Protein AF-A0ABD0PET5-F1 (afdb_monomer_lite)

Secondary structure (DSSP, 8-state):
-----EEETTEEPPPS--HHHHHHHHHHHPPPP-GGGGT--THHHHHHHHHHHHHHHHHHHHTS-TTTT--SS----HHHHHHHHHHHHHHHPPPPP-HHHHHHT-SS--HHHHHHHHHHHHHHHHHHHHHHHHHHHHHHT-

Structure (mmCIF, N/CA/C/O backbone):
data_AF-A0ABD0PET5-F1
#
_entry.id   AF-A0ABD0PET5-F1
#
loop_
_atom_site.group_PDB
_atom_site.id
_atom_site.type_symbol
_atom_site.label_atom_id
_atom_site.label_alt_id
_atom_site.label_comp_id
_atom_site.label_asym_id
_atom_site.label_entity_id
_atom_site.label_seq_id
_atom_site.pdbx_PDB_ins_code
_atom_site.Cartn_x
_atom_site.Cartn_y
_atom_site.Cartn_z
_atom_site.occupancy
_atom_site.B_iso_or_equiv
_atom_site.auth_seq_id
_atom_site.auth_comp_id
_atom_site.auth_asym_id
_atom_site.auth_atom_id
_atom_site.pdbx_PDB_model_num
ATOM 1 N N . PHE A 1 1 ? 18.681 -33.711 -35.974 1.00 40.69 1 PHE A N 1
ATOM 2 C CA . PHE A 1 1 ? 18.358 -33.011 -34.721 1.00 40.69 1 PHE A CA 1
ATOM 3 C C . PHE A 1 1 ? 18.912 -31.612 -34.865 1.00 40.69 1 PHE A C 1
ATOM 5 O O . PHE A 1 1 ? 20.003 -31.354 -34.394 1.00 40.69 1 PHE A O 1
ATOM 12 N N . ASP A 1 2 ? 18.229 -30.776 -35.638 1.00 48.59 2 ASP A N 1
ATOM 13 C CA . ASP A 1 2 ? 18.694 -29.426 -35.967 1.00 48.59 2 ASP A CA 1
ATOM 14 C C . ASP A 1 2 ? 17.479 -28.509 -35.821 1.00 48.59 2 ASP A C 1
ATOM 16 O O . ASP A 1 2 ? 16.843 -28.095 -36.784 1.00 48.59 2 ASP A O 1
ATOM 20 N N . GLY A 1 3 ? 17.006 -28.412 -34.578 1.00 59.66 3 GLY A N 1
ATOM 21 C CA . GLY A 1 3 ? 15.994 -27.434 -34.216 1.00 59.66 3 GLY A CA 1
ATOM 22 C C . GLY A 1 3 ? 16.734 -26.152 -33.890 1.00 59.66 3 GLY A C 1
ATOM 23 O O . GLY A 1 3 ? 17.649 -26.196 -33.069 1.00 59.66 3 GLY A O 1
ATOM 24 N N . GLU A 1 4 ? 16.365 -25.049 -34.535 1.00 71.88 4 GLU A N 1
ATOM 25 C CA . GLU A 1 4 ? 16.860 -23.722 -34.175 1.00 71.88 4 GLU A CA 1
ATOM 26 C C . GLU A 1 4 ? 16.680 -23.534 -32.662 1.00 71.88 4 GLU A C 1
ATOM 28 O O . GLU A 1 4 ? 15.559 -23.537 -32.148 1.00 71.88 4 GLU A O 1
ATOM 33 N N . LEU A 1 5 ? 17.791 -23.475 -31.924 1.00 82.62 5 LEU A N 1
ATOM 34 C CA . LEU A 1 5 ? 17.757 -23.167 -30.502 1.00 82.62 5 LEU A CA 1
ATOM 35 C C . LEU A 1 5 ? 17.566 -21.661 -30.351 1.00 82.62 5 LEU A C 1
ATOM 37 O O . LEU A 1 5 ? 18.249 -20.872 -31.003 1.00 82.62 5 LEU A O 1
ATOM 41 N N . PHE A 1 6 ? 16.656 -21.273 -29.466 1.00 84.25 6 PHE A N 1
ATOM 42 C CA . PHE A 1 6 ? 16.358 -19.881 -29.155 1.00 84.25 6 PHE A CA 1
ATOM 43 C C . PHE A 1 6 ? 16.737 -19.592 -27.705 1.00 84.25 6 PHE A C 1
ATOM 45 O O . PHE A 1 6 ? 16.415 -20.375 -26.813 1.00 84.25 6 PHE A O 1
ATOM 52 N N . LEU A 1 7 ? 17.420 -18.470 -27.474 1.00 84.25 7 LEU A N 1
ATOM 53 C CA . LEU A 1 7 ? 17.746 -17.987 -26.128 1.00 84.25 7 LEU A CA 1
ATOM 54 C C . LEU A 1 7 ? 16.532 -17.316 -25.473 1.00 84.25 7 LEU A C 1
ATOM 56 O O . LEU A 1 7 ? 16.319 -17.452 -24.272 1.00 84.25 7 LEU A O 1
ATOM 60 N N . CYS A 1 8 ? 15.714 -16.633 -26.272 1.00 79.94 8 CYS A N 1
ATOM 61 C CA . CYS A 1 8 ? 14.398 -16.127 -25.895 1.00 79.94 8 CYS A CA 1
ATOM 62 C C . CYS A 1 8 ? 13.477 -16.132 -27.133 1.00 79.94 8 CYS A C 1
ATOM 64 O O . CYS A 1 8 ? 13.958 -16.363 -28.250 1.00 79.94 8 CYS A O 1
ATOM 66 N N . PRO A 1 9 ? 12.156 -15.928 -26.981 1.00 81.88 9 PRO A N 1
ATOM 67 C CA . PRO A 1 9 ? 11.239 -15.913 -28.117 1.00 81.88 9 PRO A CA 1
ATOM 68 C C . PRO A 1 9 ? 11.698 -14.923 -29.199 1.00 81.88 9 PRO A C 1
ATOM 70 O O . PRO A 1 9 ? 11.792 -13.725 -28.954 1.00 81.88 9 PRO A O 1
ATOM 73 N N . GLY A 1 10 ? 11.999 -15.427 -30.399 1.00 82.44 10 GLY A N 1
ATOM 74 C CA . GLY A 1 10 ? 12.466 -14.605 -31.521 1.00 82.44 10 GLY A CA 1
ATOM 75 C C . GLY A 1 10 ? 13.969 -14.297 -31.546 1.00 82.44 10 GLY A C 1
ATOM 76 O O . GLY A 1 10 ? 14.408 -13.639 -32.484 1.00 82.44 10 GLY A O 1
ATOM 77 N N . PHE A 1 11 ? 14.766 -14.800 -30.595 1.00 87.44 11 PHE A N 1
ATOM 78 C CA . PHE A 1 11 ? 16.222 -14.610 -30.571 1.00 87.44 11 PHE A CA 1
ATOM 79 C C . PHE A 1 11 ? 16.974 -15.950 -30.690 1.00 87.44 11 PHE A C 1
ATOM 81 O O . PHE A 1 11 ? 17.116 -16.673 -29.695 1.00 87.44 11 PHE A O 1
ATOM 88 N N . PRO A 1 12 ? 17.422 -16.330 -31.904 1.00 87.94 12 PRO A N 1
ATOM 89 C CA . PRO A 1 12 ? 18.143 -17.579 -32.117 1.00 87.94 12 PRO A CA 1
ATOM 90 C C . PRO A 1 12 ? 19.545 -17.525 -31.505 1.00 87.94 12 PRO A C 1
ATOM 92 O O . PRO A 1 12 ? 20.172 -16.463 -31.448 1.00 87.94 12 PRO A O 1
ATOM 95 N N . VAL A 1 13 ? 20.043 -18.684 -31.072 1.00 88.75 13 VAL A N 1
ATOM 96 C CA . VAL A 1 13 ? 21.397 -18.835 -30.529 1.00 88.75 13 VAL A CA 1
ATOM 97 C C . VAL A 1 13 ? 22.420 -18.383 -31.582 1.00 88.75 13 VAL A C 1
ATOM 99 O O . VAL A 1 13 ? 22.365 -18.864 -32.718 1.00 88.75 13 VAL A O 1
ATOM 102 N N . PRO A 1 14 ? 23.337 -17.457 -31.240 1.00 88.56 14 PRO A N 1
ATOM 103 C CA . PRO A 1 14 ? 24.378 -17.026 -32.162 1.00 88.56 14 PRO A CA 1
ATOM 104 C C . PRO A 1 14 ? 25.314 -18.185 -32.538 1.00 88.56 14 PRO A C 1
ATOM 106 O O . PRO A 1 14 ? 25.580 -19.051 -31.701 1.00 88.56 14 PRO A O 1
ATOM 109 N N . PRO A 1 15 ? 25.848 -18.200 -33.773 1.00 86.38 15 PRO A N 1
ATOM 110 C CA . PRO A 1 15 ? 26.935 -19.102 -34.136 1.00 86.38 15 PRO A CA 1
ATOM 111 C C . PRO A 1 15 ? 28.219 -18.739 -33.374 1.00 86.38 15 PRO A C 1
ATOM 113 O O . PRO A 1 15 ? 28.314 -17.662 -32.783 1.00 86.38 15 PRO A O 1
ATOM 116 N N . ASP A 1 16 ? 29.223 -19.616 -33.429 1.00 88.12 16 ASP A N 1
ATOM 117 C CA . ASP A 1 16 ? 30.534 -19.351 -32.832 1.00 88.12 16 ASP A CA 1
ATOM 118 C C . ASP A 1 16 ? 31.177 -18.114 -33.484 1.00 88.12 16 ASP A C 1
ATOM 120 O O . ASP A 1 16 ? 31.660 -18.158 -34.619 1.00 88.12 16 ASP A O 1
ATOM 124 N N . LEU A 1 17 ? 31.154 -16.997 -32.759 1.00 91.19 17 LEU A N 1
ATOM 125 C CA . LEU A 1 17 ? 31.679 -15.698 -33.177 1.00 91.19 17 LEU A CA 1
ATOM 126 C C . LEU A 1 17 ? 32.828 -15.264 -32.260 1.00 91.19 17 LEU A C 1
ATOM 128 O O . LEU A 1 17 ? 33.022 -15.791 -31.162 1.00 91.19 17 LEU A O 1
ATOM 132 N N . ASP A 1 18 ? 33.614 -14.289 -32.709 1.00 92.81 18 ASP A N 1
ATOM 133 C CA . ASP A 1 18 ? 34.524 -13.565 -31.830 1.00 92.81 18 ASP A CA 1
ATOM 134 C C . ASP A 1 18 ? 33.747 -12.545 -30.977 1.00 92.81 18 ASP A C 1
ATOM 136 O O . ASP A 1 18 ? 32.556 -12.301 -31.173 1.00 92.81 18 ASP A O 1
ATOM 140 N N . TYR A 1 19 ? 34.413 -11.937 -29.993 1.00 92.44 19 TYR A N 1
ATOM 141 C CA . TYR A 1 19 ? 33.760 -10.996 -29.076 1.00 92.44 19 TYR A CA 1
ATOM 142 C C . TYR A 1 19 ? 33.042 -9.848 -29.808 1.00 92.44 19 TYR A C 1
ATOM 144 O O . TYR A 1 19 ? 31.923 -9.488 -29.452 1.00 92.44 19 TYR A O 1
ATOM 152 N N . ILE A 1 20 ? 33.669 -9.296 -30.851 1.00 94.50 20 ILE A N 1
ATOM 153 C CA . ILE A 1 20 ? 33.102 -8.201 -31.651 1.00 94.50 20 ILE A CA 1
ATOM 154 C C . ILE A 1 20 ? 31.904 -8.700 -32.471 1.00 94.50 20 ILE A C 1
ATOM 156 O O . ILE A 1 20 ? 30.888 -8.005 -32.569 1.00 94.50 20 ILE A O 1
ATOM 160 N N . GLY A 1 21 ? 31.989 -9.919 -33.009 1.00 93.06 21 GLY A N 1
ATOM 161 C CA . GLY A 1 21 ? 30.891 -10.577 -33.703 1.00 93.06 21 GLY A CA 1
ATOM 162 C C . GLY A 1 21 ? 29.670 -10.800 -32.812 1.00 93.06 21 GLY A C 1
ATOM 163 O O . GLY A 1 21 ? 28.556 -10.552 -33.263 1.00 93.06 21 GLY A O 1
ATOM 164 N N . TYR A 1 22 ? 29.847 -11.177 -31.540 1.00 93.06 22 TYR A N 1
ATOM 165 C CA . TYR A 1 22 ? 28.722 -11.299 -30.602 1.00 93.06 22 TYR A CA 1
ATOM 166 C C . TYR A 1 22 ? 28.028 -9.962 -30.319 1.00 93.06 22 TYR A C 1
ATOM 168 O O . TYR A 1 22 ? 26.801 -9.930 -30.298 1.00 93.06 22 TYR A O 1
ATOM 176 N N . HIS A 1 23 ? 28.776 -8.865 -30.142 1.00 93.38 23 HIS A N 1
ATOM 177 C CA . HIS A 1 23 ? 28.179 -7.526 -29.982 1.00 93.38 23 HIS A CA 1
ATOM 178 C C . HIS A 1 23 ? 27.353 -7.135 -31.207 1.00 93.38 23 HIS A C 1
ATOM 180 O O . HIS A 1 23 ? 26.180 -6.803 -31.075 1.00 93.38 23 HIS A O 1
ATOM 186 N N . SER A 1 24 ? 27.932 -7.294 -32.400 1.00 93.38 24 SER A N 1
ATOM 187 C CA . SER A 1 24 ? 27.241 -6.994 -33.662 1.00 93.38 24 SER A CA 1
ATOM 188 C C . SER A 1 24 ? 25.981 -7.853 -33.834 1.00 93.38 24 SER A C 1
ATOM 190 O O . SER A 1 24 ? 24.943 -7.369 -34.272 1.00 93.38 24 SER A O 1
ATOM 192 N N . TYR A 1 25 ? 26.042 -9.127 -33.434 1.00 91.56 25 TYR A N 1
ATOM 193 C CA . TYR A 1 25 ? 24.894 -10.028 -33.482 1.00 91.56 25 TYR A CA 1
ATOM 194 C C . TYR A 1 25 ? 23.766 -9.589 -32.544 1.00 91.56 25 TYR A C 1
ATOM 196 O O . TYR A 1 25 ? 22.605 -9.616 -32.943 1.00 91.56 25 TYR A O 1
ATOM 204 N N . VAL A 1 26 ? 24.085 -9.195 -31.307 1.00 90.56 26 VAL A N 1
ATOM 205 C CA . VAL A 1 26 ? 23.084 -8.694 -30.353 1.00 90.56 26 VAL A CA 1
ATOM 206 C C . VAL A 1 26 ? 22.430 -7.425 -30.897 1.00 90.56 26 VAL A C 1
ATOM 208 O O . VAL A 1 26 ? 21.204 -7.368 -30.946 1.00 90.56 26 VAL A O 1
ATOM 211 N N . ASP A 1 27 ? 23.219 -6.468 -31.386 1.00 89.88 27 ASP A N 1
ATOM 212 C CA . ASP A 1 27 ? 22.710 -5.197 -31.914 1.00 89.88 27 ASP A CA 1
ATOM 213 C C . ASP A 1 27 ? 21.775 -5.383 -33.124 1.00 89.88 27 ASP A C 1
ATOM 215 O O . ASP A 1 27 ? 20.789 -4.660 -33.272 1.00 89.88 27 ASP A O 1
ATOM 219 N N . GLU A 1 28 ? 22.058 -6.358 -33.993 1.00 89.19 28 GLU A N 1
ATOM 220 C CA . GLU A 1 28 ? 21.275 -6.600 -35.210 1.00 89.19 28 GLU A CA 1
ATOM 221 C C . GLU A 1 28 ? 20.066 -7.525 -35.006 1.00 89.19 28 GLU A C 1
ATOM 223 O O . GLU A 1 28 ? 19.102 -7.459 -35.774 1.00 89.19 28 GLU A O 1
ATOM 228 N N . ARG A 1 29 ? 20.131 -8.450 -34.038 1.00 86.25 29 ARG A N 1
ATOM 229 C CA . ARG A 1 29 ? 19.197 -9.589 -33.949 1.00 86.25 29 ARG A CA 1
ATOM 230 C C . ARG A 1 29 ? 18.339 -9.601 -32.696 1.00 86.25 29 ARG A C 1
ATOM 232 O O . ARG A 1 29 ? 17.367 -10.357 -32.679 1.00 86.25 29 ARG A O 1
ATOM 239 N N . LEU A 1 30 ? 18.671 -8.828 -31.662 1.00 87.06 30 LEU A N 1
ATOM 240 C CA . LEU A 1 30 ? 17.857 -8.774 -30.452 1.00 87.06 30 LEU A CA 1
ATOM 241 C C . LEU A 1 30 ? 16.505 -8.100 -30.770 1.00 87.06 30 LEU A C 1
ATOM 243 O O . LEU A 1 30 ? 16.485 -6.986 -31.300 1.00 87.06 30 LEU A O 1
ATOM 247 N N . PRO A 1 31 ? 15.363 -8.758 -30.495 1.00 86.06 31 PRO A N 1
ATOM 248 C CA . PRO A 1 31 ? 14.057 -8.143 -30.696 1.00 86.06 31 PRO A CA 1
ATOM 249 C C . PRO A 1 31 ? 13.829 -7.007 -29.690 1.00 86.06 31 PRO A C 1
ATOM 251 O O . PRO A 1 31 ? 14.513 -6.909 -28.674 1.00 86.06 31 PRO A O 1
ATOM 254 N N . SER A 1 32 ? 12.835 -6.155 -29.957 1.00 86.25 32 SER A N 1
ATOM 255 C CA . SER A 1 32 ? 12.450 -5.093 -29.026 1.00 86.25 32 SER A CA 1
ATOM 256 C C . SER A 1 32 ? 12.127 -5.668 -27.647 1.00 86.25 32 SER A C 1
ATOM 258 O O . SER A 1 32 ? 11.351 -6.624 -27.539 1.00 86.25 32 SER A O 1
ATOM 260 N N . GLU A 1 33 ? 12.692 -5.044 -26.617 1.00 86.75 33 GLU A N 1
ATOM 261 C CA . GLU A 1 33 ? 12.445 -5.388 -25.221 1.00 86.75 33 GLU A CA 1
ATOM 262 C C . GLU A 1 33 ? 10.943 -5.462 -24.935 1.00 86.75 33 GLU A C 1
ATOM 264 O O . GLU A 1 33 ? 10.168 -4.584 -25.311 1.00 86.75 33 GLU A O 1
ATOM 269 N N . SER A 1 34 ? 10.529 -6.545 -24.287 1.00 90.06 34 SER A N 1
ATOM 270 C CA . SER A 1 34 ? 9.161 -6.735 -23.818 1.00 90.06 34 SER A CA 1
ATOM 271 C C . SER A 1 34 ? 9.171 -7.685 -22.622 1.00 90.06 34 SER A C 1
ATOM 273 O O . SER A 1 34 ? 10.063 -8.536 -22.530 1.00 90.06 34 SER A O 1
ATOM 275 N N . PRO A 1 35 ? 8.173 -7.626 -21.723 1.00 92.06 35 PRO A N 1
ATOM 276 C CA . PRO A 1 35 ? 8.095 -8.534 -20.576 1.00 92.06 35 PRO A CA 1
ATOM 277 C C . PRO A 1 35 ? 8.187 -10.015 -20.955 1.00 92.06 35 PRO A C 1
ATOM 279 O O . PRO A 1 35 ? 8.742 -10.820 -20.207 1.00 92.06 35 PRO A O 1
ATOM 282 N N . GLY A 1 36 ? 7.695 -10.374 -22.145 1.00 87.69 36 GLY A N 1
ATOM 283 C CA . GLY A 1 36 ? 7.741 -11.741 -22.653 1.00 87.69 36 GLY A CA 1
ATOM 284 C C . GLY A 1 36 ? 9.161 -12.299 -22.793 1.00 87.69 36 GLY A C 1
ATOM 285 O O . GLY A 1 36 ? 9.350 -13.492 -22.560 1.00 87.69 36 GLY A O 1
ATOM 286 N N . LEU A 1 37 ? 10.166 -11.459 -23.088 1.00 88.31 37 LEU A N 1
ATOM 287 C CA . LEU A 1 37 ? 11.575 -11.885 -23.131 1.00 88.31 37 LEU A CA 1
ATOM 288 C C . LEU A 1 37 ? 12.066 -12.365 -21.757 1.00 88.31 37 LEU A C 1
ATOM 290 O O . LEU A 1 37 ? 12.897 -13.266 -21.679 1.00 88.31 37 LEU A O 1
ATOM 294 N N . TYR A 1 38 ? 11.506 -11.814 -20.681 1.00 88.50 38 TYR A N 1
ATOM 295 C CA . TYR A 1 38 ? 11.860 -12.118 -19.294 1.00 88.50 38 TYR A CA 1
ATOM 296 C C . TYR A 1 38 ? 10.927 -13.148 -18.651 1.00 88.50 38 TYR A C 1
ATOM 298 O O . TYR A 1 38 ? 10.922 -13.309 -17.433 1.00 88.50 38 TYR A O 1
ATOM 306 N N . SER A 1 39 ? 10.128 -13.861 -19.454 1.00 88.31 39 SER A N 1
ATOM 307 C CA . SER A 1 39 ? 9.092 -14.787 -18.968 1.00 88.31 39 SER A CA 1
ATOM 308 C C . SER A 1 39 ? 8.012 -14.109 -18.112 1.00 88.31 39 SER A C 1
ATOM 310 O O . SER A 1 39 ? 7.389 -14.747 -17.262 1.00 88.31 39 SER A O 1
ATOM 312 N N . MET A 1 40 ? 7.775 -12.816 -18.336 1.00 91.00 40 MET A N 1
ATOM 313 C CA . MET A 1 40 ? 6.769 -12.030 -17.630 1.00 91.00 40 MET A CA 1
ATOM 314 C C . MET A 1 40 ? 5.535 -11.794 -18.504 1.00 91.00 40 MET A C 1
ATOM 316 O O . MET A 1 40 ? 5.594 -11.753 -19.734 1.00 91.00 40 MET A O 1
ATOM 320 N N . HIS A 1 41 ? 4.388 -11.617 -17.850 1.00 94.12 41 HIS A N 1
ATOM 321 C CA . HIS A 1 41 ? 3.149 -11.249 -18.527 1.00 94.12 41 HIS A CA 1
ATOM 322 C C . HIS A 1 41 ? 3.238 -9.798 -19.051 1.00 94.12 41 HIS A C 1
ATOM 324 O O . HIS A 1 41 ? 3.793 -8.955 -18.344 1.00 94.12 41 HIS A O 1
ATOM 330 N N . PRO A 1 42 ? 2.646 -9.454 -20.215 1.00 91.69 42 PRO A N 1
ATOM 331 C CA . PRO A 1 42 ? 2.669 -8.089 -20.764 1.00 91.69 42 PRO A CA 1
ATOM 332 C C . PRO A 1 42 ? 2.224 -6.985 -19.788 1.00 91.69 42 PRO A C 1
ATOM 334 O O . PRO A 1 42 ? 2.708 -5.860 -19.851 1.00 91.69 42 PRO A O 1
ATOM 337 N N . ASN A 1 43 ? 1.354 -7.313 -18.828 1.00 94.00 43 ASN A N 1
ATOM 338 C CA . ASN A 1 43 ? 0.918 -6.376 -17.781 1.00 94.00 43 ASN A CA 1
ATOM 339 C C . ASN A 1 43 ? 2.064 -5.840 -16.906 1.00 94.00 43 ASN A C 1
ATOM 341 O O . ASN A 1 43 ? 1.901 -4.777 -16.319 1.00 94.00 43 ASN A O 1
ATOM 345 N N . ALA A 1 44 ? 3.204 -6.533 -16.826 1.00 95.12 44 ALA A N 1
ATOM 346 C CA . ALA A 1 44 ? 4.366 -6.049 -16.084 1.00 95.12 44 ALA A CA 1
ATOM 347 C C . ALA A 1 44 ? 4.903 -4.724 -16.653 1.00 95.12 44 ALA A C 1
ATOM 349 O O . ALA A 1 44 ? 5.366 -3.872 -15.901 1.00 95.12 44 ALA A O 1
ATOM 350 N N . GLU A 1 45 ? 4.796 -4.516 -17.968 1.00 94.62 45 GLU A N 1
ATOM 351 C CA . GLU A 1 45 ? 5.189 -3.252 -18.598 1.00 94.62 45 GLU A CA 1
ATOM 352 C C . GLU A 1 45 ? 4.210 -2.127 -18.263 1.00 94.62 45 GLU A C 1
ATOM 354 O O . GLU A 1 45 ? 4.627 -1.006 -17.982 1.00 94.62 45 GLU A O 1
ATOM 359 N N . VAL A 1 46 ? 2.908 -2.432 -18.222 1.00 95.50 46 VAL A N 1
ATOM 360 C CA . VAL A 1 46 ? 1.880 -1.471 -17.796 1.00 95.50 46 VAL A CA 1
ATOM 361 C C . VAL A 1 46 ? 2.125 -1.046 -16.352 1.00 95.50 46 VAL A C 1
ATOM 363 O O . VAL A 1 46 ? 2.177 0.147 -16.077 1.00 95.50 46 VAL A O 1
ATOM 366 N N . GLU A 1 47 ? 2.339 -2.002 -15.445 1.00 96.00 47 GLU A N 1
ATOM 367 C CA . GLU A 1 47 ? 2.637 -1.721 -14.038 1.00 96.00 47 GLU A CA 1
ATOM 368 C C . GLU A 1 47 ? 3.913 -0.882 -13.884 1.00 96.00 47 GLU A C 1
ATOM 370 O O . GLU A 1 47 ? 3.911 0.116 -13.162 1.00 96.00 47 GLU A O 1
ATOM 375 N N . PHE A 1 48 ? 4.975 -1.221 -14.621 1.00 95.31 48 PHE A N 1
ATOM 376 C CA . PHE A 1 48 ? 6.215 -0.448 -14.642 1.00 95.31 48 PHE A CA 1
ATOM 377 C C . PHE A 1 48 ? 5.997 0.996 -15.118 1.00 95.31 48 PHE A C 1
ATOM 379 O O . PHE A 1 48 ? 6.461 1.941 -14.471 1.00 95.31 48 PHE A O 1
ATOM 386 N N . MET A 1 49 ? 5.273 1.189 -16.224 1.00 95.81 49 MET A N 1
ATOM 387 C CA . MET A 1 49 ? 4.962 2.520 -16.745 1.00 95.81 49 MET A CA 1
ATOM 388 C C . MET A 1 49 ? 4.080 3.315 -15.778 1.00 95.81 49 MET A C 1
ATOM 390 O O . MET A 1 49 ? 4.324 4.507 -15.581 1.00 95.81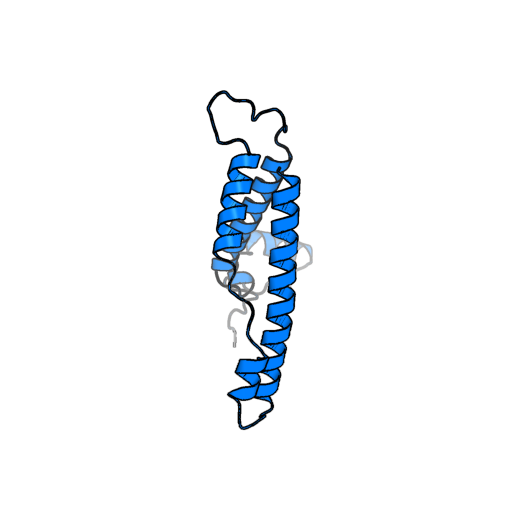 49 MET A O 1
ATOM 394 N N . THR A 1 50 ? 3.098 2.678 -15.134 1.00 97.31 50 THR A N 1
ATOM 395 C CA . THR A 1 50 ? 2.257 3.318 -14.116 1.00 97.31 50 THR A CA 1
ATOM 396 C C . THR A 1 50 ? 3.094 3.757 -12.919 1.00 97.31 50 THR A C 1
ATOM 398 O O . THR A 1 50 ? 3.062 4.931 -12.563 1.00 97.31 50 THR A O 1
ATOM 401 N N . ALA A 1 51 ? 3.919 2.870 -12.359 1.00 97.38 51 ALA A N 1
ATOM 402 C CA . ALA A 1 51 ? 4.765 3.185 -11.210 1.00 97.38 51 ALA A CA 1
ATOM 403 C C . ALA A 1 51 ? 5.778 4.301 -11.516 1.00 97.38 51 ALA A C 1
ATOM 405 O O . ALA A 1 51 ? 5.985 5.202 -10.702 1.00 97.38 51 ALA A O 1
ATOM 406 N N . THR A 1 52 ? 6.378 4.274 -12.710 1.00 97.38 52 THR A N 1
ATOM 407 C CA . THR A 1 52 ? 7.304 5.319 -13.173 1.00 97.38 52 THR A CA 1
ATOM 408 C C . THR A 1 52 ? 6.588 6.659 -13.343 1.00 97.38 52 THR A C 1
ATOM 410 O O . THR A 1 52 ? 7.110 7.696 -12.934 1.00 97.38 52 THR A O 1
ATOM 413 N N . SER A 1 53 ? 5.375 6.650 -13.902 1.00 97.94 53 SER A N 1
ATOM 414 C CA . SER A 1 53 ? 4.563 7.861 -14.066 1.00 97.94 53 SER A CA 1
ATOM 415 C C . SER A 1 53 ? 4.153 8.445 -12.713 1.00 97.94 53 SER A C 1
ATOM 417 O O . SER A 1 53 ? 4.296 9.646 -12.495 1.00 97.94 53 SER A O 1
ATOM 419 N N . ASP A 1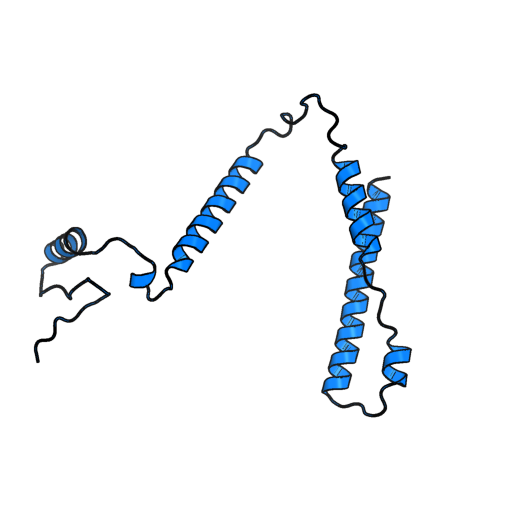 54 ? 3.717 7.604 -11.774 1.00 97.56 54 ASP A N 1
ATOM 420 C CA . ASP A 1 54 ? 3.362 8.025 -10.417 1.00 97.56 54 ASP A CA 1
ATOM 421 C C . ASP A 1 54 ? 4.561 8.627 -9.678 1.00 97.56 54 ASP A C 1
ATOM 423 O O . ASP A 1 54 ? 4.423 9.639 -8.988 1.00 97.56 54 ASP A O 1
ATOM 427 N N . ALA A 1 55 ? 5.747 8.030 -9.830 1.00 97.25 55 ALA A N 1
ATOM 428 C CA . ALA A 1 55 ? 6.980 8.572 -9.271 1.00 97.25 55 ALA A CA 1
ATOM 429 C C . ALA A 1 55 ? 7.295 9.956 -9.858 1.00 97.25 55 ALA A C 1
ATOM 431 O O . ALA A 1 55 ? 7.552 10.892 -9.102 1.00 97.25 55 ALA A O 1
ATOM 432 N N . LEU A 1 56 ? 7.193 10.115 -11.182 1.00 97.44 56 LEU A N 1
ATOM 433 C CA . LEU A 1 56 ? 7.382 11.405 -11.849 1.00 97.44 56 LEU A CA 1
ATOM 434 C C . LEU A 1 56 ? 6.406 12.470 -11.341 1.00 97.44 56 LEU A C 1
ATOM 436 O O . LEU A 1 56 ? 6.829 13.585 -11.033 1.00 97.44 56 LEU A O 1
ATOM 440 N N . PHE A 1 57 ? 5.117 12.142 -11.218 1.00 96.44 57 PHE A N 1
ATOM 441 C CA . PHE A 1 57 ? 4.122 13.089 -10.714 1.00 96.44 57 PHE A CA 1
ATOM 442 C C . PHE A 1 57 ? 4.376 13.477 -9.258 1.00 96.44 57 PHE A C 1
ATOM 444 O O . PHE A 1 57 ? 4.277 14.659 -8.929 1.00 96.44 57 PHE A O 1
ATOM 451 N N . LYS A 1 58 ? 4.757 12.526 -8.396 1.00 94.75 58 LYS A N 1
ATOM 452 C CA . LYS A 1 58 ? 5.144 12.824 -7.008 1.00 94.75 58 LYS A CA 1
ATOM 453 C C . LYS A 1 58 ? 6.326 13.786 -6.957 1.00 94.75 58 LYS A C 1
ATOM 455 O O . LYS A 1 58 ? 6.230 14.816 -6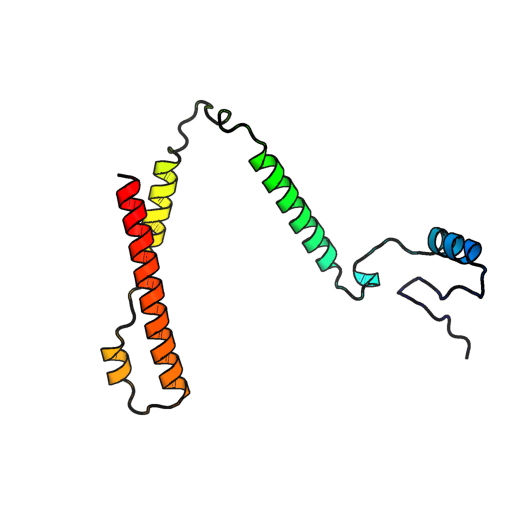.298 1.00 94.75 58 LYS A O 1
ATOM 460 N N . THR A 1 59 ? 7.392 13.511 -7.710 1.00 94.62 59 THR A N 1
ATOM 461 C CA . THR A 1 59 ? 8.562 14.398 -7.770 1.00 94.62 59 THR A CA 1
ATOM 462 C C . THR A 1 59 ? 8.197 15.787 -8.294 1.00 94.62 59 THR A C 1
ATOM 464 O O . THR A 1 59 ? 8.671 16.791 -7.771 1.00 94.62 59 THR A O 1
ATOM 467 N N . LEU A 1 60 ? 7.326 15.879 -9.301 1.00 93.12 60 LEU A N 1
ATOM 468 C CA . LEU A 1 60 ? 6.879 17.165 -9.836 1.00 93.12 60 LEU A CA 1
ATOM 469 C C . LEU A 1 60 ? 6.076 17.972 -8.805 1.00 93.12 60 LEU A C 1
ATOM 471 O O . LEU A 1 60 ? 6.292 19.177 -8.681 1.00 93.12 60 LEU A O 1
ATOM 475 N N . LEU A 1 61 ? 5.187 17.318 -8.052 1.00 88.38 61 LEU A N 1
ATOM 476 C CA . LEU A 1 61 ? 4.425 17.949 -6.970 1.00 88.38 61 LEU A CA 1
ATOM 477 C C . LEU A 1 61 ? 5.333 18.416 -5.825 1.00 88.38 61 LEU A C 1
ATOM 479 O O . LEU A 1 61 ? 5.130 19.503 -5.294 1.00 88.38 61 LEU A O 1
ATOM 483 N N . GLU A 1 62 ? 6.357 17.638 -5.471 1.00 87.81 62 GLU A N 1
ATOM 484 C CA . GLU A 1 62 ? 7.342 18.014 -4.446 1.00 87.81 62 GLU A CA 1
ATOM 485 C C . GLU A 1 62 ? 8.177 19.241 -4.840 1.00 87.81 62 GLU A C 1
ATOM 487 O O . GLU A 1 62 ? 8.554 20.037 -3.979 1.00 87.81 62 GLU A O 1
ATOM 492 N N . LEU A 1 63 ? 8.448 19.420 -6.136 1.00 88.00 63 LEU A N 1
ATOM 493 C CA . LEU A 1 63 ? 9.159 20.587 -6.666 1.00 88.00 63 LEU A CA 1
ATOM 494 C C . LEU A 1 63 ? 8.270 21.836 -6.798 1.00 88.00 63 LEU A C 1
ATOM 496 O O . LEU A 1 63 ? 8.790 22.923 -7.064 1.00 88.00 63 LEU A O 1
ATOM 500 N N . GLN A 1 64 ? 6.947 21.716 -6.634 1.00 82.50 64 GLN A N 1
ATOM 501 C CA . GLN A 1 64 ? 6.037 22.850 -6.772 1.00 82.50 64 GLN A CA 1
ATOM 502 C C . GLN A 1 64 ? 6.256 23.867 -5.629 1.00 82.50 64 GLN A C 1
ATOM 504 O O . GLN A 1 64 ? 6.282 23.483 -4.456 1.00 82.50 64 GLN A O 1
ATOM 509 N N . PRO A 1 65 ? 6.380 25.182 -5.915 1.00 80.19 65 PRO A N 1
ATOM 510 C CA . PRO A 1 65 ? 6.564 26.180 -4.868 1.00 80.19 65 PRO A CA 1
ATOM 511 C C . PRO A 1 65 ? 5.317 26.241 -3.980 1.00 80.19 65 PRO A C 1
ATOM 513 O O . PRO A 1 65 ? 4.211 26.483 -4.476 1.00 80.19 65 PRO A O 1
ATOM 516 N N . ARG A 1 66 ? 5.504 26.058 -2.667 1.00 66.62 66 ARG A N 1
ATOM 517 C CA . ARG A 1 66 ? 4.430 25.969 -1.657 1.00 66.62 66 ARG A CA 1
ATOM 518 C C . ARG A 1 66 ? 3.542 27.218 -1.570 1.00 66.62 66 ARG A C 1
ATOM 520 O O . ARG A 1 66 ? 2.416 27.116 -1.103 1.00 66.62 66 ARG A O 1
ATOM 527 N N . ASP A 1 67 ? 4.017 28.355 -2.076 1.00 58.97 67 ASP A N 1
ATOM 528 C CA . ASP A 1 67 ? 3.299 29.637 -2.056 1.00 58.97 67 ASP A CA 1
ATOM 529 C C . ASP A 1 67 ? 2.369 29.845 -3.271 1.00 58.97 67 ASP A C 1
ATOM 531 O O . ASP A 1 67 ? 1.613 30.812 -3.327 1.00 58.97 67 ASP A O 1
ATOM 535 N N . SER A 1 68 ? 2.388 28.938 -4.256 1.00 53.38 68 SER A N 1
ATOM 536 C CA . SER A 1 68 ? 1.656 29.107 -5.527 1.00 53.38 68 SER A CA 1
ATOM 537 C C . SER A 1 68 ? 0.160 28.774 -5.443 1.00 53.38 68 SER A C 1
ATOM 539 O O . SER A 1 68 ? -0.559 28.961 -6.421 1.00 53.38 68 SER A O 1
ATOM 541 N N . SER A 1 69 ? -0.324 28.248 -4.313 1.00 53.97 69 SER A N 1
ATOM 542 C CA . SER A 1 69 ? -1.729 27.850 -4.135 1.00 53.97 69 SER A CA 1
ATOM 543 C C . SER A 1 69 ? -2.621 28.949 -3.550 1.00 53.97 69 SER A C 1
ATOM 545 O O . SER A 1 69 ? -3.782 28.687 -3.250 1.00 53.97 69 SER A O 1
ATOM 547 N N . ALA A 1 70 ? -2.127 30.184 -3.414 1.00 49.31 70 ALA A N 1
ATOM 548 C CA . ALA A 1 70 ? -2.925 31.347 -3.013 1.00 49.31 70 ALA A CA 1
ATOM 549 C C . ALA A 1 70 ? -3.703 31.961 -4.201 1.00 49.31 70 ALA A C 1
ATOM 551 O O . ALA A 1 70 ? -3.678 33.170 -4.423 1.00 49.31 70 ALA A O 1
ATOM 552 N N . GLY A 1 71 ? -4.360 31.119 -5.004 1.00 50.59 71 GLY A N 1
ATOM 553 C CA . GLY A 1 71 ? -5.267 31.546 -6.069 1.00 50.59 71 GLY A CA 1
ATOM 554 C C . GLY A 1 71 ? -6.685 31.720 -5.531 1.00 50.59 71 GLY A C 1
ATOM 555 O O . GLY A 1 71 ? -7.249 30.787 -4.966 1.00 50.59 71 GLY A O 1
ATOM 556 N N . GLU A 1 72 ? -7.243 32.917 -5.702 1.00 51.56 72 GLU A N 1
ATOM 557 C CA . GLU A 1 72 ? -8.588 33.315 -5.281 1.00 51.56 72 GLU A CA 1
ATOM 558 C C . GLU A 1 72 ? -9.671 32.344 -5.773 1.00 51.56 72 GLU A C 1
ATOM 560 O O . GLU A 1 72 ? -9.962 32.222 -6.962 1.00 51.56 72 GLU A O 1
ATOM 565 N N . GLY A 1 73 ? -10.302 31.668 -4.823 1.00 47.72 73 GLY A N 1
ATOM 566 C CA . GLY A 1 73 ? -11.440 30.792 -5.042 1.00 47.72 73 GLY A CA 1
ATOM 567 C C . GLY A 1 73 ? -11.567 29.907 -3.821 1.00 47.72 73 GLY A C 1
ATOM 568 O O . GLY A 1 73 ? -10.662 29.127 -3.558 1.00 47.72 73 GLY A O 1
ATOM 569 N N . ALA A 1 74 ? -12.642 30.086 -3.054 1.00 51.19 74 ALA A N 1
ATOM 570 C CA . ALA A 1 74 ? -12.920 29.446 -1.769 1.00 51.19 74 ALA A CA 1
ATOM 571 C C . ALA A 1 74 ? -12.924 27.902 -1.841 1.00 51.19 74 ALA A C 1
ATOM 573 O O . ALA A 1 74 ? -13.961 27.248 -1.775 1.00 51.19 74 ALA A O 1
ATOM 574 N N . SER A 1 75 ? -11.744 27.310 -1.997 1.00 52.00 75 SER A N 1
ATOM 575 C CA . SER A 1 75 ? -11.461 25.926 -1.670 1.00 52.00 75 SER A CA 1
ATOM 576 C C . SER A 1 75 ? -11.432 25.901 -0.153 1.00 52.00 75 SER A C 1
ATOM 578 O O . SER A 1 75 ? -10.678 26.679 0.429 1.00 52.00 75 SER A O 1
ATOM 580 N N . GLN A 1 76 ? -12.271 25.071 0.469 1.00 54.69 76 GLN A N 1
ATOM 581 C CA . GLN A 1 76 ? -12.209 24.786 1.905 1.00 54.69 76 GLN A CA 1
ATOM 582 C C . GLN A 1 76 ? -10.754 24.827 2.377 1.00 54.69 76 GLN A C 1
ATOM 584 O O . GLN A 1 76 ? -9.902 24.186 1.738 1.00 54.69 76 GLN A O 1
ATOM 589 N N . CYS A 1 77 ? -10.469 25.602 3.428 1.00 72.00 77 CYS A N 1
ATOM 590 C CA . CYS A 1 77 ? -9.124 25.667 3.993 1.00 72.00 77 CYS A CA 1
ATOM 591 C C . CYS A 1 77 ? -8.620 24.231 4.188 1.00 72.00 77 CYS A C 1
ATOM 593 O O . CYS A 1 77 ? -9.403 23.339 4.516 1.00 72.00 77 CYS A O 1
ATOM 595 N N . THR A 1 78 ? -7.333 23.965 3.954 1.00 76.31 78 THR A N 1
ATOM 596 C CA . THR A 1 78 ? -6.770 22.608 4.087 1.00 76.31 78 THR A CA 1
ATOM 597 C C . THR A 1 78 ? -7.172 21.961 5.418 1.00 76.31 78 THR A C 1
ATOM 599 O O . THR A 1 78 ? -7.494 20.781 5.451 1.00 76.31 78 THR A O 1
ATOM 602 N N . GLU A 1 79 ? -7.267 22.760 6.480 1.00 82.81 79 GLU A N 1
ATOM 603 C CA . GLU A 1 79 ? -7.769 22.376 7.802 1.00 82.81 79 GLU A CA 1
ATOM 604 C C . GLU A 1 79 ? -9.236 21.914 7.802 1.00 82.81 79 GLU A C 1
ATOM 606 O O . GLU A 1 79 ? -9.545 20.895 8.408 1.00 82.81 79 GLU A O 1
ATOM 611 N N . GLU A 1 80 ? -10.138 22.590 7.086 1.00 85.19 80 GLU A N 1
ATOM 612 C CA . GLU A 1 80 ? -11.547 22.183 6.957 1.00 85.19 80 GLU A CA 1
ATOM 613 C C . GLU A 1 80 ? -11.681 20.843 6.224 1.00 85.19 80 GLU A C 1
ATOM 615 O O . GLU A 1 80 ? -12.480 19.994 6.621 1.00 85.19 80 GLU A O 1
ATOM 620 N N . LYS A 1 81 ? -10.868 20.618 5.181 1.00 87.12 81 LYS A N 1
ATOM 621 C CA . LYS A 1 81 ? -10.827 19.327 4.473 1.00 87.12 81 LYS A CA 1
ATOM 622 C C . LYS A 1 81 ? -10.288 18.222 5.371 1.00 87.12 81 LYS A C 1
ATOM 624 O O . LYS A 1 81 ? -10.864 17.140 5.416 1.00 87.12 81 LYS A O 1
ATOM 629 N N . VAL A 1 82 ? -9.198 18.496 6.089 1.00 89.19 82 VAL A N 1
ATOM 630 C CA . VAL A 1 82 ? -8.610 17.548 7.043 1.00 89.19 82 VAL A CA 1
ATOM 631 C C . VAL A 1 82 ? -9.624 17.203 8.129 1.00 89.19 82 VAL A C 1
ATOM 633 O O . VAL A 1 82 ? -9.799 16.027 8.422 1.00 89.19 82 VAL A O 1
ATOM 636 N N . LYS A 1 83 ? -10.346 18.194 8.661 1.00 91.38 83 LYS A N 1
ATOM 637 C CA . LYS A 1 83 ? -11.380 17.984 9.674 1.00 91.38 83 LYS A CA 1
ATOM 638 C C . LYS A 1 83 ? -12.545 17.139 9.161 1.00 91.38 83 LYS A C 1
ATOM 640 O O . LYS A 1 83 ? -12.934 16.194 9.828 1.00 91.38 83 LYS A O 1
ATOM 645 N N . SER A 1 84 ? -13.032 17.401 7.947 1.00 92.00 84 SER A N 1
ATOM 646 C CA . SER A 1 84 ? -14.068 16.562 7.329 1.00 92.00 84 SER A CA 1
ATOM 647 C C . SER A 1 84 ? -13.623 15.104 7.189 1.00 92.00 84 SER A C 1
ATOM 649 O O . SER A 1 84 ? -14.398 14.202 7.480 1.00 92.00 84 SER A O 1
ATOM 651 N N . VAL A 1 85 ? -12.381 14.857 6.759 1.00 93.75 85 VAL A N 1
ATOM 652 C CA . VAL A 1 85 ? -11.849 13.489 6.637 1.00 93.75 85 VAL A CA 1
ATOM 653 C C . VAL A 1 85 ? -11.654 12.845 8.011 1.00 93.75 85 VAL A C 1
ATOM 655 O O . VAL A 1 85 ? -11.891 11.652 8.168 1.00 93.75 85 VAL A O 1
ATOM 658 N N . LEU A 1 86 ? -11.223 13.620 9.004 1.00 94.69 86 LEU A N 1
ATOM 659 C CA . LEU A 1 86 ? -11.046 13.168 10.380 1.00 94.69 86 LEU A CA 1
ATOM 660 C C . LEU A 1 86 ? -12.367 12.701 10.999 1.00 94.69 86 LEU A C 1
ATOM 662 O O . LEU A 1 86 ? -12.424 11.595 11.533 1.00 94.69 86 LEU A O 1
ATOM 666 N N . ASP A 1 87 ? -13.413 13.520 10.878 1.00 94.38 87 ASP A N 1
ATOM 667 C CA . ASP A 1 87 ? -14.757 13.215 11.371 1.00 94.38 87 ASP A CA 1
ATOM 668 C C . ASP A 1 87 ? -15.313 11.958 10.676 1.00 94.38 87 ASP A C 1
ATOM 670 O O . ASP A 1 87 ? -15.770 11.033 11.348 1.00 94.38 87 ASP A O 1
ATOM 674 N N . ASP A 1 88 ? -15.160 11.860 9.349 1.00 95.69 88 ASP A N 1
ATOM 675 C CA . ASP A 1 88 ? -15.549 10.679 8.567 1.00 95.69 88 ASP A CA 1
ATOM 676 C C . ASP A 1 88 ? -14.822 9.398 9.021 1.00 95.69 88 ASP A C 1
ATOM 678 O O . ASP A 1 88 ? -15.396 8.305 8.992 1.00 95.69 88 ASP A O 1
ATOM 682 N N . LEU A 1 89 ? -13.535 9.495 9.377 1.00 95.19 89 LEU A N 1
ATOM 683 C CA . LEU A 1 89 ? -12.739 8.356 9.844 1.00 95.19 89 LEU A CA 1
ATOM 684 C C . LEU A 1 89 ? -13.133 7.931 11.259 1.00 95.19 89 LEU A C 1
ATOM 686 O O . LEU A 1 89 ? -13.210 6.731 11.521 1.00 95.19 89 LEU A O 1
ATOM 690 N N . LEU A 1 90 ? -13.396 8.892 12.148 1.00 94.12 90 LEU A N 1
ATOM 691 C CA . LEU A 1 90 ? -13.879 8.628 13.502 1.00 94.12 90 LEU A CA 1
ATOM 692 C C . LEU A 1 90 ? -15.265 7.973 13.483 1.00 94.12 90 LEU A C 1
ATOM 694 O O . LEU A 1 90 ? -15.485 7.017 14.219 1.00 94.12 90 LEU A O 1
ATOM 698 N N . GLU A 1 91 ? -16.170 8.425 12.611 1.00 94.75 91 GLU A N 1
ATOM 699 C CA . GLU A 1 91 ? -17.508 7.835 12.466 1.00 94.75 91 GLU A CA 1
ATOM 700 C C . GLU A 1 91 ? -17.458 6.396 11.928 1.00 94.75 91 GLU A C 1
ATOM 702 O O . GLU A 1 91 ? -18.245 5.541 12.332 1.00 94.75 91 GLU A O 1
ATOM 707 N N . LYS A 1 92 ? -16.522 6.104 11.017 1.00 95.62 92 LYS A N 1
ATOM 708 C CA . LYS A 1 92 ? -16.376 4.772 10.404 1.00 95.62 92 LYS A CA 1
ATOM 709 C C . LYS A 1 92 ? -15.573 3.789 11.251 1.00 95.62 92 LYS A C 1
ATOM 711 O O . LYS A 1 92 ? -15.485 2.617 10.870 1.00 95.62 92 LYS A O 1
ATOM 716 N N . LEU A 1 93 ? -14.957 4.237 12.344 1.00 94.25 93 LEU A N 1
ATOM 717 C CA . LEU A 1 93 ? -14.160 3.363 13.192 1.00 94.25 93 LEU A CA 1
ATOM 718 C C . LEU A 1 93 ? -15.087 2.354 13.895 1.00 94.25 93 LEU A C 1
ATOM 720 O O . LEU A 1 93 ? -16.039 2.762 14.560 1.00 94.25 93 LEU A O 1
ATOM 724 N N . PRO A 1 94 ? -14.853 1.039 13.750 1.00 94.56 94 PRO A N 1
ATOM 725 C CA . PRO A 1 94 ? -15.694 0.044 14.396 1.00 94.56 94 PRO A CA 1
ATOM 726 C C . PRO A 1 94 ? -15.476 0.036 15.913 1.00 94.56 94 PRO A C 1
ATOM 728 O O . PRO A 1 94 ? -14.403 0.385 16.407 1.00 94.56 94 PRO A O 1
ATOM 731 N N . GLU A 1 95 ? -16.493 -0.420 16.643 1.00 93.25 95 GLU A N 1
ATOM 732 C CA . GLU A 1 95 ? -16.409 -0.617 18.091 1.00 93.25 95 GLU A CA 1
ATOM 733 C C . GLU A 1 95 ? -15.427 -1.742 18.457 1.00 93.25 95 GLU A C 1
ATOM 735 O O . GLU A 1 95 ? -15.223 -2.700 17.705 1.00 93.25 95 GLU A O 1
ATOM 740 N N . GLU A 1 96 ? -14.838 -1.638 19.649 1.00 94.19 96 GLU A N 1
ATOM 741 C CA . GLU A 1 96 ? -13.972 -2.678 20.200 1.00 94.19 96 GLU A CA 1
ATOM 742 C C . GLU A 1 96 ? -14.739 -3.985 20.448 1.00 94.19 96 GLU A C 1
ATOM 744 O O . GLU A 1 96 ? -15.892 -4.012 20.886 1.00 94.19 96 GLU A O 1
ATOM 749 N N . TYR A 1 97 ? -14.060 -5.110 20.239 1.00 94.56 97 TYR A N 1
ATOM 750 C CA . TYR A 1 97 ? -14.594 -6.424 20.554 1.00 94.56 97 TYR A CA 1
ATOM 751 C C . TYR A 1 97 ? -14.761 -6.588 22.063 1.00 94.56 97 TYR A C 1
ATOM 753 O O . TYR A 1 97 ? -13.793 -6.522 22.826 1.00 94.56 97 TYR A O 1
ATOM 761 N N . ASN A 1 98 ? -15.972 -6.928 22.502 1.00 94.38 98 ASN A N 1
ATOM 762 C CA . ASN A 1 98 ? -16.211 -7.333 23.881 1.00 94.38 98 ASN A CA 1
ATOM 763 C C . ASN A 1 98 ? -15.657 -8.747 24.128 1.00 94.38 98 ASN A C 1
ATOM 765 O O . ASN A 1 98 ? -16.349 -9.756 23.965 1.00 94.38 98 ASN A O 1
ATOM 769 N N . LEU A 1 99 ? -14.387 -8.823 24.534 1.00 91.19 99 LEU A N 1
ATOM 770 C CA . LEU A 1 99 ? -13.701 -10.092 24.783 1.00 91.19 99 LEU A CA 1
ATOM 771 C C . LEU A 1 99 ? -14.374 -10.916 25.886 1.00 91.19 99 LEU A C 1
ATOM 773 O O . LEU A 1 99 ? -14.414 -12.139 25.783 1.00 91.19 99 LEU A O 1
ATOM 777 N N . ALA A 1 100 ? -14.939 -10.277 26.916 1.00 90.38 100 ALA A N 1
ATOM 778 C CA . ALA A 1 100 ? -15.626 -10.984 27.997 1.00 90.38 100 ALA A CA 1
ATOM 779 C C . ALA A 1 100 ? -16.873 -11.714 27.478 1.00 90.38 100 ALA A C 1
ATOM 781 O O . ALA A 1 100 ? -17.080 -12.897 27.766 1.00 90.38 100 ALA A O 1
ATOM 782 N N . GLU A 1 101 ? -17.671 -11.035 26.654 1.00 91.62 101 GLU A N 1
ATOM 783 C CA . GLU A 1 101 ? -18.824 -11.634 25.991 1.00 91.62 101 GLU A CA 1
ATOM 784 C C . GLU A 1 101 ? -18.397 -12.757 25.036 1.00 91.62 101 GLU A C 1
ATOM 786 O O . GLU A 1 101 ? -18.952 -13.857 25.088 1.00 91.62 101 GLU A O 1
ATOM 791 N N . LEU A 1 102 ? -17.372 -12.522 24.214 1.00 89.19 102 LEU A N 1
ATOM 792 C CA . LEU A 1 102 ? -16.885 -13.488 23.228 1.00 89.19 102 LEU A CA 1
ATOM 793 C C . LEU A 1 102 ? -16.319 -14.757 23.892 1.00 89.19 102 LEU A C 1
ATOM 795 O O . LEU A 1 102 ? -16.599 -15.879 23.461 1.00 89.19 102 LEU A O 1
ATOM 799 N N . MET A 1 103 ? -15.595 -14.593 25.002 1.00 87.06 103 MET A N 1
ATOM 800 C CA . MET A 1 103 ? -15.117 -15.701 25.828 1.00 87.06 103 MET A CA 1
ATOM 801 C C . MET A 1 103 ? -16.272 -16.465 26.481 1.00 87.06 103 MET A C 1
ATOM 803 O O . MET A 1 103 ? -16.216 -17.691 26.533 1.00 87.06 103 MET A O 1
ATOM 807 N N . SER A 1 104 ? -17.320 -15.776 26.949 1.00 88.25 104 SER A N 1
ATOM 808 C CA . SER A 1 104 ? -18.484 -16.425 27.575 1.00 88.25 104 SER A 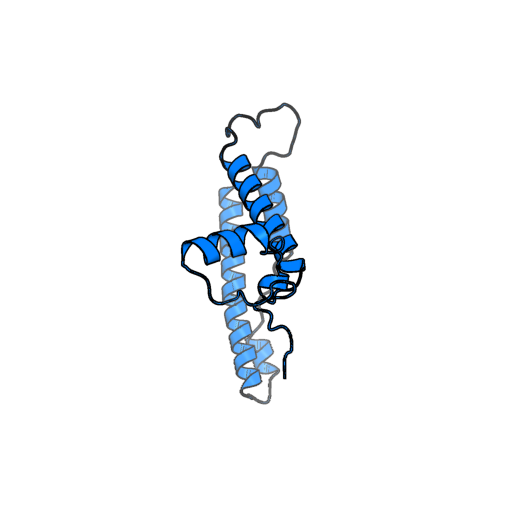CA 1
ATOM 809 C C . SER A 1 104 ? -19.303 -17.274 26.598 1.00 88.25 104 SER A C 1
ATOM 811 O O . SER A 1 104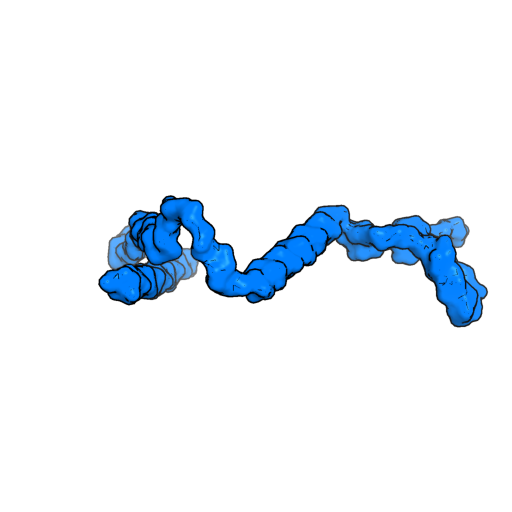 ? -19.848 -18.308 26.980 1.00 88.25 104 SER A O 1
ATOM 813 N N . LYS A 1 105 ? -19.356 -16.869 25.323 1.00 85.94 105 LYS A N 1
ATOM 814 C CA . LYS A 1 105 ? -20.081 -17.578 24.258 1.00 85.94 105 LYS A CA 1
ATOM 815 C C . LYS A 1 105 ? -19.320 -18.784 23.714 1.00 85.94 105 LYS A C 1
ATOM 817 O O . LYS A 1 105 ? -19.893 -19.579 22.972 1.00 85.94 105 LYS A O 1
ATOM 822 N N . THR A 1 106 ? -18.049 -18.940 24.081 1.00 82.25 106 THR A N 1
ATOM 823 C CA . THR A 1 106 ? -17.217 -20.017 23.557 1.00 82.25 106 THR A CA 1
ATOM 824 C C . THR A 1 106 ? -17.047 -21.148 24.567 1.00 82.25 106 THR A C 1
ATOM 826 O O . THR A 1 106 ? -16.262 -21.049 25.507 1.00 82.25 106 THR A O 1
ATOM 829 N N . ALA A 1 107 ? -17.760 -22.253 24.341 1.00 73.62 107 ALA A N 1
ATOM 830 C CA . ALA A 1 107 ? -17.727 -23.424 25.217 1.00 73.62 107 ALA A CA 1
ATOM 831 C C . ALA A 1 107 ? -16.432 -24.251 25.092 1.00 73.62 107 ALA A C 1
ATOM 833 O O . ALA A 1 107 ? -15.942 -24.779 26.089 1.00 73.62 107 ALA A O 1
ATOM 834 N N . GLU A 1 108 ? -15.859 -24.351 23.888 1.00 79.56 108 GLU A N 1
ATOM 835 C CA . GLU A 1 108 ? -14.677 -25.174 23.618 1.00 79.56 108 GLU A CA 1
ATOM 836 C C . GLU A 1 108 ? -13.507 -24.315 23.124 1.00 79.56 108 GLU A C 1
ATOM 838 O O . GLU A 1 108 ? -13.576 -23.638 22.093 1.00 79.56 108 GLU A O 1
ATOM 843 N N . ARG A 1 109 ? -12.400 -24.333 23.874 1.00 79.81 109 ARG A N 1
ATOM 844 C CA . ARG A 1 109 ? -11.183 -23.583 23.539 1.00 79.81 109 ARG A CA 1
ATOM 845 C C . ARG A 1 109 ? -10.285 -24.394 22.615 1.00 79.81 109 ARG A C 1
ATOM 847 O O . ARG A 1 109 ? -9.236 -24.887 23.019 1.00 79.81 109 ARG A O 1
ATOM 854 N N . SER A 1 110 ? -10.717 -24.519 21.366 1.00 89.88 110 SER A N 1
ATOM 855 C CA . SER A 1 110 ? -9.857 -25.025 20.298 1.00 89.88 110 SER A CA 1
ATOM 856 C C . SER A 1 110 ? -8.697 -24.047 20.017 1.00 89.88 110 SER A C 1
ATOM 858 O O . SER A 1 110 ? -8.826 -22.849 20.295 1.00 89.88 110 SER A O 1
ATOM 860 N N . PRO A 1 111 ? -7.582 -24.503 19.417 1.00 93.44 111 PRO A N 1
ATOM 861 C CA . PRO A 1 111 ? -6.498 -23.614 18.997 1.00 93.44 111 PRO A CA 1
ATOM 862 C C . PRO A 1 111 ? -6.959 -22.464 18.083 1.00 93.44 111 PRO A C 1
ATOM 864 O O . PRO A 1 111 ? -6.521 -21.333 18.265 1.00 93.44 111 PRO A O 1
ATOM 867 N N . TYR A 1 112 ? -7.894 -22.716 17.158 1.00 92.56 112 TYR A N 1
ATOM 868 C CA . TYR A 1 112 ? -8.446 -21.681 16.270 1.00 92.56 112 TYR A CA 1
ATOM 869 C C . TYR A 1 112 ? -9.240 -20.620 17.033 1.00 92.56 112 TYR A C 1
ATOM 871 O O . TYR A 1 112 ? -9.120 -19.428 16.756 1.00 92.56 112 TYR A O 1
ATOM 879 N N . THR A 1 113 ? -10.017 -21.046 18.029 1.00 91.19 113 THR A N 1
ATOM 880 C CA . THR A 1 113 ? -10.749 -20.137 18.911 1.00 91.19 113 THR A CA 1
ATOM 881 C C . THR A 1 113 ? -9.796 -19.221 19.671 1.00 91.19 113 THR A C 1
ATOM 883 O O . THR A 1 113 ? -10.045 -18.023 19.780 1.00 91.19 113 THR A O 1
ATOM 886 N N . LEU A 1 114 ? -8.708 -19.776 20.209 1.00 91.62 114 LEU A N 1
ATOM 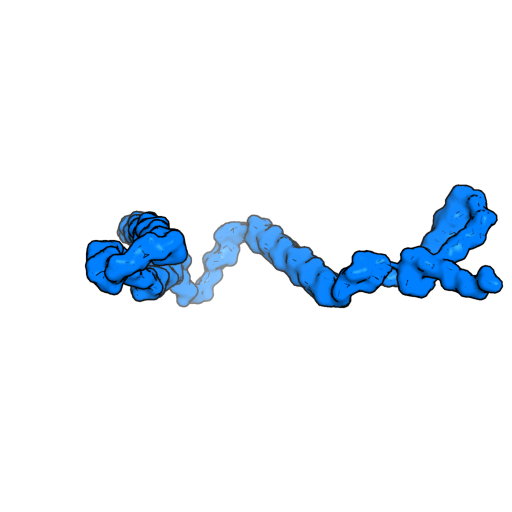887 C CA . LEU A 1 114 ? -7.740 -19.004 20.981 1.00 91.62 114 LEU A CA 1
ATOM 888 C C . LEU A 1 114 ? -7.066 -17.933 20.118 1.00 91.62 114 LEU A C 1
ATOM 890 O O . LEU A 1 114 ? -6.983 -16.786 20.546 1.00 91.62 114 LEU A O 1
ATOM 894 N N . VAL A 1 115 ? -6.654 -18.293 18.899 1.00 95.25 115 VAL A N 1
ATOM 895 C CA . VAL A 1 115 ? -6.080 -17.338 17.939 1.00 95.25 115 VAL A CA 1
ATOM 896 C C . VAL A 1 115 ? -7.088 -16.241 17.598 1.00 95.25 115 VAL A C 1
ATOM 898 O O . VAL A 1 115 ? -6.731 -15.071 17.611 1.00 95.25 115 VAL A O 1
ATOM 901 N N . CYS A 1 116 ? -8.359 -16.584 17.369 1.00 93.56 116 CYS A N 1
ATOM 902 C CA . CYS A 1 116 ? -9.404 -15.590 17.112 1.00 93.56 116 CYS A CA 1
ATOM 903 C C . CYS A 1 116 ? -9.542 -14.585 18.271 1.00 93.56 116 CYS A C 1
ATOM 905 O O . CYS A 1 116 ? -9.549 -13.379 18.043 1.00 93.56 116 CYS A O 1
ATOM 907 N N . LEU A 1 117 ? -9.572 -15.065 19.520 1.00 93.06 117 LEU A N 1
ATOM 908 C CA . LEU A 1 117 ? -9.641 -14.198 20.703 1.00 93.06 117 LEU A CA 1
ATOM 909 C C . LEU A 1 117 ? -8.412 -13.284 20.832 1.00 93.06 117 LEU A C 1
ATOM 911 O O . LEU A 1 117 ? -8.565 -12.110 21.160 1.00 93.06 117 LEU A O 1
ATOM 915 N N . GLN A 1 118 ? -7.215 -13.803 20.548 1.00 94.25 118 GLN A N 1
ATOM 916 C CA . GLN A 1 118 ? -5.974 -13.019 20.551 1.00 94.25 118 GLN A CA 1
ATOM 917 C C . GLN A 1 118 ? -5.963 -11.957 19.446 1.00 94.25 118 GLN A C 1
ATOM 919 O O . GLN A 1 118 ? -5.544 -10.827 19.680 1.00 94.25 118 GLN A O 1
ATOM 924 N N . GLU A 1 119 ? -6.453 -12.287 18.252 1.00 96.56 119 GLU A N 1
ATOM 925 C CA . GLU A 1 119 ? -6.583 -11.317 17.164 1.00 96.56 119 GLU A CA 1
ATOM 926 C C . GLU A 1 119 ? -7.623 -10.238 17.484 1.00 96.56 119 GLU A C 1
ATOM 928 O O . GLU A 1 119 ? -7.388 -9.072 17.173 1.00 96.56 119 GLU A O 1
ATOM 933 N N . CYS A 1 120 ? -8.726 -10.575 18.164 1.00 95.94 120 CYS A N 1
ATOM 934 C CA . CYS A 1 120 ? -9.674 -9.581 18.676 1.00 95.94 120 CYS A CA 1
ATOM 935 C C . CYS A 1 120 ? -9.018 -8.643 19.700 1.00 95.94 120 CYS A C 1
ATOM 937 O O . CYS A 1 120 ? -9.204 -7.432 19.621 1.00 95.94 120 CYS A O 1
ATOM 939 N N . GLU A 1 121 ? -8.220 -9.173 20.630 1.00 95.56 121 GLU A N 1
ATOM 940 C CA . GLU A 1 121 ? -7.468 -8.359 21.594 1.00 95.56 121 GLU A CA 1
ATOM 941 C C . GLU A 1 121 ? -6.470 -7.431 20.891 1.00 95.56 121 GLU A C 1
ATOM 943 O O . GLU A 1 121 ? -6.436 -6.227 21.152 1.00 95.56 121 GLU A O 1
ATOM 948 N N . ARG A 1 122 ? -5.707 -7.962 19.930 1.00 97.62 122 ARG A N 1
ATOM 949 C CA . ARG A 1 122 ? -4.777 -7.174 19.115 1.00 97.62 122 ARG A CA 1
ATOM 950 C C . ARG A 1 122 ? -5.502 -6.096 18.307 1.00 97.62 122 ARG A C 1
ATOM 952 O O . ARG A 1 122 ? -4.985 -4.988 18.173 1.00 97.62 122 ARG A O 1
ATOM 959 N N . MET A 1 123 ? -6.683 -6.404 17.773 1.00 97.88 123 MET A N 1
ATOM 960 C CA . MET A 1 123 ? -7.498 -5.437 17.044 1.00 97.88 123 MET A CA 1
ATOM 961 C C . MET A 1 123 ? -8.011 -4.331 17.967 1.00 97.88 123 MET A C 1
ATOM 963 O O . MET A 1 123 ? -7.951 -3.173 17.577 1.00 97.88 123 MET A O 1
ATOM 967 N N . ASN A 1 124 ? -8.425 -4.645 19.198 1.00 97.31 124 ASN A N 1
ATOM 968 C CA . ASN A 1 124 ? -8.824 -3.621 20.171 1.00 97.31 124 ASN A CA 1
ATOM 969 C C . ASN A 1 124 ? -7.678 -2.652 20.475 1.00 97.31 124 ASN A C 1
ATOM 971 O O . ASN A 1 124 ? -7.891 -1.446 20.476 1.00 97.31 124 ASN A O 1
ATOM 975 N N . LEU A 1 125 ? -6.450 -3.155 20.652 1.00 97.19 125 LEU A N 1
ATOM 976 C CA . LEU A 1 125 ? -5.277 -2.292 20.839 1.00 97.19 125 LEU A CA 1
ATOM 977 C C . LEU A 1 125 ? -5.052 -1.359 19.640 1.00 97.19 125 LEU A C 1
ATOM 979 O O . LEU A 1 125 ? -4.750 -0.182 19.823 1.00 97.19 125 LEU A O 1
ATOM 983 N N . LEU A 1 126 ? -5.218 -1.871 18.417 1.00 97.75 126 LEU A N 1
ATOM 984 C CA . LEU A 1 126 ? -5.109 -1.065 17.202 1.00 97.75 126 LEU A CA 1
ATOM 985 C C . LEU A 1 126 ? -6.219 -0.007 17.118 1.00 97.75 126 LEU A C 1
ATOM 987 O O . LEU A 1 126 ? -5.928 1.145 16.811 1.00 97.75 126 LEU A O 1
ATOM 991 N N . LEU A 1 127 ? -7.471 -0.377 17.400 1.00 97.19 127 LEU A N 1
ATOM 992 C CA . LEU A 1 127 ? -8.610 0.546 17.386 1.00 97.19 127 LEU A CA 1
ATOM 993 C C . LEU A 1 127 ? -8.444 1.653 18.428 1.00 97.19 127 LEU A C 1
ATOM 995 O O . LEU A 1 127 ? -8.631 2.823 18.097 1.00 97.19 127 LEU A O 1
ATOM 999 N N . ALA A 1 128 ? -8.014 1.306 19.643 1.00 96.56 128 ALA A N 1
ATOM 1000 C CA . ALA A 1 128 ? -7.737 2.269 20.700 1.00 96.56 128 ALA A CA 1
ATOM 1001 C C . ALA A 1 128 ? -6.640 3.264 20.292 1.00 96.56 128 ALA A C 1
ATOM 1003 O O . ALA A 1 128 ? -6.783 4.467 20.509 1.00 96.56 128 ALA A O 1
ATOM 1004 N N . GLU A 1 129 ? -5.566 2.788 19.656 1.00 97.44 129 GLU A N 1
ATOM 1005 C CA . GLU A 1 129 ? -4.471 3.646 19.198 1.00 97.44 129 GLU A CA 1
ATOM 1006 C C . GLU A 1 129 ? -4.887 4.557 18.033 1.00 97.44 129 GLU A C 1
ATOM 1008 O O . GLU A 1 129 ? -4.557 5.744 18.034 1.00 97.44 129 GLU A O 1
ATOM 1013 N N . ILE A 1 130 ? -5.667 4.042 17.074 1.00 96.75 130 ILE A N 1
ATOM 1014 C CA . ILE A 1 130 ? -6.240 4.851 15.987 1.00 96.75 130 ILE A CA 1
ATOM 1015 C C . ILE A 1 130 ? -7.154 5.929 16.572 1.00 96.75 130 ILE A C 1
ATOM 1017 O O . ILE A 1 130 ? -6.996 7.106 16.252 1.00 96.75 130 ILE A O 1
ATOM 1021 N N . HIS A 1 131 ? -8.072 5.554 17.465 1.00 96.38 131 HIS A N 1
ATOM 1022 C CA . HIS A 1 131 ? -8.987 6.496 18.100 1.00 96.38 131 HIS A CA 1
ATOM 1023 C C . HIS A 1 131 ? -8.227 7.575 18.883 1.00 96.38 131 HIS A C 1
ATOM 1025 O O . HIS A 1 131 ? -8.526 8.764 18.751 1.00 96.38 131 HIS A O 1
ATOM 1031 N N . ARG A 1 132 ? -7.208 7.183 19.663 1.00 96.31 132 ARG A N 1
ATOM 1032 C CA . ARG A 1 132 ? -6.333 8.109 20.395 1.00 96.31 132 ARG A CA 1
ATOM 1033 C C . ARG A 1 132 ? -5.655 9.093 19.444 1.00 96.31 132 ARG A C 1
ATOM 1035 O O . ARG A 1 132 ? -5.772 10.297 19.648 1.00 96.31 132 ARG A O 1
ATOM 1042 N N . SER A 1 133 ? -5.003 8.597 18.392 1.00 96.94 133 SER A N 1
ATOM 1043 C CA . SER A 1 133 ? -4.273 9.430 17.432 1.00 96.94 133 SER A CA 1
ATOM 1044 C C . SER A 1 133 ? -5.186 10.404 16.679 1.00 96.94 133 SER A C 1
ATOM 1046 O O . SER A 1 133 ? -4.823 11.569 16.524 1.00 96.94 133 SER A O 1
ATOM 1048 N N . LEU A 1 134 ? -6.372 9.963 16.247 1.00 95.44 134 LEU A N 1
ATOM 1049 C CA . LEU A 1 134 ? -7.344 10.832 15.572 1.00 95.44 134 LEU A CA 1
ATOM 1050 C C . LEU A 1 134 ? -7.923 11.882 16.533 1.00 95.44 134 LEU A C 1
ATOM 1052 O O . LEU A 1 134 ? -8.067 13.043 16.160 1.00 95.44 134 LEU A O 1
ATOM 1056 N N . THR A 1 135 ? -8.186 11.514 17.790 1.00 94.50 135 THR A N 1
ATOM 1057 C CA . THR A 1 135 ? -8.662 12.463 18.811 1.00 94.50 135 THR A CA 1
ATOM 1058 C C . THR A 1 135 ? -7.603 13.521 19.137 1.00 94.50 135 THR A C 1
ATOM 1060 O O . THR A 1 135 ? -7.930 14.697 19.282 1.00 94.50 135 THR A O 1
ATOM 1063 N N . GLU A 1 136 ? -6.331 13.128 19.242 1.00 95.62 136 GLU A N 1
ATOM 1064 C CA . GLU A 1 136 ? -5.212 14.061 19.437 1.00 95.62 136 GLU A CA 1
ATOM 1065 C C . GLU A 1 136 ? -5.076 15.028 18.256 1.00 95.62 136 GLU A C 1
ATOM 1067 O O . GLU A 1 136 ? -4.852 16.222 18.462 1.00 95.62 136 GLU A O 1
ATOM 1072 N N . LEU A 1 137 ? -5.277 14.543 17.026 1.00 93.81 137 LEU A N 1
ATOM 1073 C CA . LEU A 1 137 ? -5.296 15.393 15.839 1.00 93.81 137 LEU A CA 1
ATOM 1074 C C . LEU A 1 137 ? -6.484 16.372 15.844 1.00 93.81 137 LEU A C 1
ATOM 1076 O O . LEU A 1 137 ? -6.277 17.547 15.558 1.00 93.81 137 LEU A O 1
ATOM 1080 N N . ASP A 1 138 ? -7.695 15.940 16.222 1.00 93.31 138 ASP A N 1
ATOM 1081 C CA . ASP A 1 138 ? -8.865 16.836 16.341 1.00 93.31 138 ASP A CA 1
ATOM 1082 C C . ASP A 1 138 ? -8.615 17.951 17.363 1.00 93.31 138 ASP A C 1
ATOM 1084 O O . ASP A 1 138 ? -8.941 19.114 17.132 1.00 93.31 138 ASP A O 1
ATOM 1088 N N . GLN A 1 139 ? -7.994 17.611 18.495 1.00 92.38 139 GLN A N 1
ATOM 1089 C CA . GLN A 1 139 ? -7.624 18.591 19.515 1.00 92.38 139 GLN A CA 1
ATOM 1090 C C . GLN A 1 139 ? -6.529 19.548 19.040 1.00 92.38 139 GLN A C 1
ATOM 1092 O O . GLN A 1 139 ? -6.566 20.714 19.412 1.00 92.38 139 GLN A O 1
ATOM 1097 N N . GLY A 1 140 ? -5.575 19.078 18.234 1.00 89.06 140 GLY A N 1
ATOM 1098 C CA . GLY A 1 140 ? -4.517 19.914 17.662 1.00 89.06 140 GLY A CA 1
ATOM 1099 C C . GLY A 1 140 ? -4.981 20.838 16.531 1.00 89.06 140 GLY A C 1
ATOM 1100 O O . GLY A 1 140 ? -4.293 21.810 16.232 1.00 89.06 140 GLY A O 1
ATOM 1101 N N . LEU A 1 141 ? -6.124 20.539 15.903 1.00 84.56 141 LEU A N 1
ATOM 1102 C CA . LEU A 1 141 ? -6.767 21.377 14.882 1.00 84.56 141 LEU A CA 1
ATOM 1103 C C . LEU A 1 141 ? -7.726 22.430 15.471 1.00 84.56 141 LEU A C 1
ATOM 1105 O O . LEU A 1 141 ? -8.187 23.299 14.730 1.00 84.56 141 LEU A O 1
ATOM 1109 N N . LYS A 1 142 ? -8.072 22.330 16.761 1.00 61.38 142 LYS A N 1
ATOM 1110 C CA . LYS A 1 142 ? -8.872 23.323 17.500 1.00 61.38 142 LYS A CA 1
ATOM 1111 C C . LYS A 1 142 ? -8.001 24.455 18.031 1.00 61.38 142 LYS A C 1
ATOM 1113 O O . LYS A 1 142 ? -8.512 25.597 18.018 1.00 61.38 142 LYS A O 1
#

Organism: Cirrhinus mrigala (NCBI:txid683832)

Sequence (142 aa):
FDGELFLCPGFPVPPDLDYIGYHSYVDERLPSESPGLYSMHPNAEVEFMTATSDALFKTLLELQPRDSSAGEGASQCTEEKVKSVLDDLLEKLPEEYNLAELMSKTAERSPYTLVCLQECERMNLLLAEIHRSLTELDQGLK

Radius of gyration: 29.76 Å; chains: 1; bounding box: 55×66×64 Å

InterPro domains:
  IPR026983 Dynein heavy chain [PTHR46961] (8-142)
  IPR041228 Dynein heavy chain, C-terminal domain [PF18199] (51-142)

Foldseek 3Di:
DDDQPAPAVQHTDDDDDDPVVVVVSCVVRPDPDAVRRVVHDRCVVVVVVVVVVVVVVVVVVVPDDPPVPPDDDPDPDPLRVVVVVLVVCLVPQDDQDPLVVLVVPDPDDDVVSVVVSVVSVVVNVVSVVSNVVSVVVVVVSD

pLDDT: mean 87.07, std 12.9, range [40.69, 97.94]